Protein AF-R8B1N0-F1 (afdb_monomer_lite)

Sequence (86 aa):
MSENNAHARFVPAFKDSYTGQVELSRYRDGRPAPFHLVDGLPDEWIVNRDLASNVVELKATVISGFVRLGRFFTRQEASEFVDQCP

Radius of gyration: 14.11 Å; chains: 1; bounding box: 30×29×38 Å

Foldseek 3Di:
DDPPPVQADWFKWKAQQVVRDIGTQADCVRHGDNDRDPNVPDPVQAPDADPVRGGPDGPPRMAIFTDGPNDTDHPVRVVVVVVVPD

pLDDT: mean 84.24, std 14.31, range [40.06, 95.12]

Secondary structure (DSSP, 8-state):
--STTSTTSPEEEEEETTT--EEE-B-TTSPBPSS---TTS-GGGEEEE-TT--EEEE-TTEEEEEEETTEEEEHHHHHHHHHH--

Structure (mmCIF, N/CA/C/O backbone):
data_AF-R8B1N0-F1
#
_entry.id   AF-R8B1N0-F1
#
l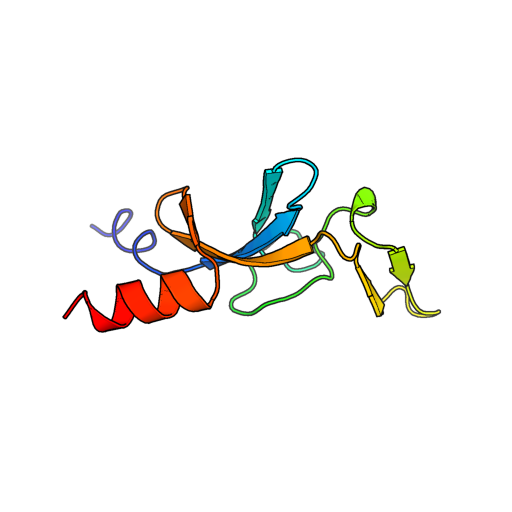oop_
_atom_site.group_PDB
_atom_site.id
_atom_site.type_symbol
_atom_site.label_atom_id
_atom_site.label_alt_id
_atom_site.label_comp_id
_atom_site.label_asym_id
_atom_site.label_entity_id
_atom_site.label_seq_id
_atom_site.pdbx_PDB_ins_code
_atom_site.Cartn_x
_atom_site.Cartn_y
_atom_site.Cartn_z
_atom_site.occupancy
_atom_site.B_iso_or_equiv
_atom_site.auth_seq_id
_atom_site.auth_comp_id
_atom_site.auth_asym_id
_atom_site.auth_atom_id
_atom_site.pdbx_PDB_model_num
ATOM 1 N N . MET A 1 1 ? -12.038 -19.458 21.451 1.00 40.06 1 MET A N 1
ATOM 2 C CA . MET A 1 1 ? -11.179 -18.290 21.727 1.00 40.06 1 MET A CA 1
ATOM 3 C C . MET A 1 1 ? -10.401 -17.975 20.455 1.00 40.06 1 MET A C 1
ATOM 5 O O . MET A 1 1 ? -9.953 -18.913 19.813 1.00 40.06 1 MET A O 1
ATOM 9 N N . SER A 1 2 ? -10.238 -16.685 20.138 1.00 41.41 2 SER A N 1
ATOM 10 C CA . SER A 1 2 ? -9.089 -16.152 19.375 1.00 41.41 2 SER A CA 1
ATOM 11 C C . SER A 1 2 ? -9.108 -16.063 17.837 1.00 41.41 2 SER A C 1
ATOM 13 O O . SER A 1 2 ? -8.031 -16.057 17.259 1.00 41.41 2 SER A O 1
ATOM 15 N N . GLU A 1 3 ? -10.242 -15.884 17.153 1.00 40.72 3 GLU A N 1
ATOM 16 C CA . GLU A 1 3 ? -10.206 -15.511 15.713 1.00 40.72 3 GLU A CA 1
ATOM 17 C C . GLU A 1 3 ? -10.454 -14.010 15.475 1.00 40.72 3 GLU A C 1
ATOM 19 O O . GLU A 1 3 ? -9.901 -13.411 14.555 1.00 40.72 3 GLU A O 1
ATOM 24 N N . ASN A 1 4 ? -11.183 -13.344 16.376 1.00 41.47 4 ASN A N 1
ATOM 25 C CA . ASN A 1 4 ? -11.563 -11.938 16.196 1.00 41.47 4 ASN A CA 1
ATOM 26 C C . ASN A 1 4 ? -10.509 -10.905 16.623 1.00 41.47 4 ASN A C 1
ATOM 28 O O . ASN A 1 4 ? -10.666 -9.729 16.305 1.00 41.47 4 ASN A O 1
ATOM 32 N N . ASN A 1 5 ? -9.440 -11.302 17.324 1.00 44.41 5 ASN A N 1
ATOM 33 C CA . ASN A 1 5 ? -8.466 -10.338 17.862 1.00 44.41 5 ASN A CA 1
ATOM 34 C C . ASN A 1 5 ? -7.263 -10.077 16.932 1.00 44.41 5 ASN A C 1
ATOM 36 O O . ASN A 1 5 ? -6.458 -9.185 17.191 1.00 44.41 5 ASN A O 1
ATOM 40 N N . ALA A 1 6 ? -7.135 -10.829 15.832 1.00 47.03 6 ALA A N 1
ATOM 41 C CA . ALA A 1 6 ? -6.116 -10.572 14.811 1.00 47.03 6 ALA A CA 1
ATOM 42 C C . ALA A 1 6 ? -6.504 -9.414 13.866 1.00 47.03 6 ALA A C 1
ATOM 44 O O . ALA A 1 6 ? -5.629 -8.747 13.322 1.00 47.03 6 ALA A O 1
ATOM 45 N N . HIS A 1 7 ? -7.804 -9.121 13.725 1.00 48.91 7 HIS A N 1
ATOM 46 C CA . HIS A 1 7 ? -8.345 -8.116 12.799 1.00 48.91 7 HIS A CA 1
ATOM 47 C C . HIS A 1 7 ? -8.257 -6.654 13.279 1.00 48.91 7 HIS A C 1
ATOM 49 O O . HIS A 1 7 ? -8.626 -5.743 12.539 1.00 48.91 7 HIS A O 1
ATOM 55 N N . ALA A 1 8 ? -7.777 -6.401 14.500 1.00 56.50 8 ALA A N 1
ATOM 56 C CA . ALA A 1 8 ? -7.797 -5.061 15.092 1.00 56.50 8 ALA A CA 1
ATOM 57 C C . ALA A 1 8 ? -6.573 -4.188 14.757 1.00 56.50 8 ALA A C 1
ATOM 59 O O . ALA A 1 8 ? -6.593 -2.988 15.049 1.00 56.50 8 ALA A O 1
ATOM 60 N N . ARG A 1 9 ? -5.517 -4.753 14.154 1.00 76.75 9 ARG A N 1
ATOM 61 C CA . ARG A 1 9 ? -4.275 -4.023 13.854 1.00 76.75 9 ARG A CA 1
ATOM 62 C C . ARG A 1 9 ? -4.284 -3.480 12.431 1.00 76.75 9 ARG A C 1
ATOM 64 O O . ARG A 1 9 ? -4.797 -4.116 11.516 1.00 76.75 9 ARG A O 1
ATOM 71 N N . PHE A 1 10 ? -3.702 -2.299 12.262 1.00 85.12 10 PHE A N 1
ATOM 72 C CA . PHE A 1 10 ? -3.417 -1.734 10.950 1.00 85.12 10 PHE A CA 1
ATOM 73 C C . PHE A 1 10 ? -2.487 -2.675 10.176 1.00 85.12 10 PHE A C 1
ATOM 75 O O . PHE A 1 10 ? -1.381 -2.966 10.626 1.00 85.12 10 PHE A O 1
ATOM 82 N N . VAL A 1 11 ? -2.950 -3.160 9.025 1.00 89.69 11 VAL A N 1
ATOM 83 C CA . VAL A 1 11 ? -2.168 -4.005 8.117 1.00 89.69 11 VAL A CA 1
ATOM 84 C C . VAL A 1 11 ? -1.568 -3.111 7.037 1.00 89.69 11 VAL A C 1
ATOM 86 O O . VAL A 1 11 ? -2.332 -2.385 6.402 1.00 89.69 11 VAL A O 1
ATOM 89 N N . PRO A 1 12 ? -0.248 -3.121 6.792 1.00 92.06 12 PRO A N 1
ATOM 90 C CA . PRO A 1 12 ? 0.353 -2.313 5.734 1.00 92.06 12 PRO A CA 1
ATOM 91 C C . PRO A 1 12 ? -0.282 -2.612 4.374 1.00 92.06 12 PRO A C 1
ATOM 93 O O . PRO A 1 12 ? -0.496 -3.769 4.010 1.00 92.06 12 PRO A O 1
ATOM 96 N N . ALA A 1 13 ? -0.603 -1.563 3.624 1.00 94.44 13 ALA A N 1
ATOM 97 C CA . ALA A 1 13 ? -1.293 -1.660 2.347 1.00 94.44 13 ALA A CA 1
ATOM 98 C C . ALA A 1 13 ? -0.936 -0.493 1.423 1.00 94.44 13 ALA A C 1
ATOM 100 O O . ALA A 1 13 ? -0.360 0.516 1.839 1.00 94.44 13 ALA A O 1
ATOM 101 N N . PHE A 1 14 ? -1.326 -0.629 0.166 1.00 94.75 14 PHE A N 1
ATOM 102 C CA . PHE A 1 14 ? -1.183 0.374 -0.871 1.00 94.75 14 PHE A CA 1
ATOM 103 C C . PHE A 1 14 ? -2.524 0.571 -1.565 1.00 94.75 14 PHE A C 1
ATOM 105 O O . PHE A 1 14 ? -3.309 -0.366 -1.705 1.00 94.75 14 PHE A O 1
ATOM 112 N N . LYS A 1 15 ? -2.794 1.799 -1.989 1.00 95.12 15 LYS A N 1
ATOM 113 C CA . LYS A 1 15 ? -3.990 2.141 -2.751 1.00 95.12 15 LYS A CA 1
ATOM 114 C C . LYS A 1 15 ? -3.588 2.898 -3.997 1.00 95.12 15 LYS A C 1
ATOM 116 O O . LYS A 1 15 ? -2.908 3.914 -3.888 1.00 95.12 15 LYS A O 1
ATOM 121 N N . ASP A 1 16 ? -4.056 2.461 -5.152 1.00 94.69 16 ASP A N 1
ATOM 122 C CA . ASP A 1 16 ? -3.996 3.284 -6.347 1.00 94.69 16 ASP A CA 1
ATOM 123 C C . ASP A 1 16 ? -5.104 4.342 -6.277 1.00 94.69 16 ASP A C 1
ATOM 125 O O . ASP A 1 16 ? -6.295 4.034 -6.222 1.00 94.69 16 ASP A O 1
ATOM 129 N N . SER A 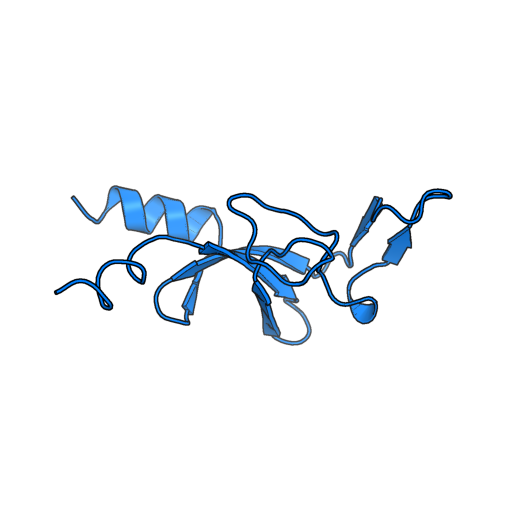1 17 ? -4.716 5.614 -6.229 1.00 92.56 17 SER A N 1
ATOM 130 C CA . SER A 1 17 ? -5.654 6.738 -6.163 1.00 92.56 17 SER A CA 1
ATOM 131 C C . SER A 1 17 ? -6.430 6.955 -7.461 1.00 92.56 17 SER A C 1
ATOM 133 O O . SER A 1 17 ? -7.494 7.568 -7.417 1.00 92.56 17 SER A O 1
ATOM 135 N N . TYR A 1 18 ? -5.938 6.432 -8.587 1.00 92.50 18 TYR A N 1
ATOM 136 C CA . TYR A 1 18 ? -6.606 6.557 -9.877 1.00 92.50 18 TYR A CA 1
ATOM 137 C C . TYR A 1 18 ? -7.747 5.547 -10.037 1.00 92.50 18 TYR A C 1
ATOM 139 O O . TYR A 1 18 ? -8.869 5.929 -10.361 1.00 92.50 18 TYR A O 1
ATOM 147 N N . THR A 1 19 ? -7.485 4.265 -9.773 1.00 91.38 19 THR A N 1
ATOM 148 C CA . THR A 1 19 ? -8.497 3.194 -9.875 1.00 91.38 19 THR A CA 1
ATOM 149 C C . THR A 1 19 ? -9.298 2.989 -8.589 1.00 91.38 19 THR A C 1
ATOM 151 O O . THR A 1 19 ? -10.394 2.434 -8.616 1.00 91.38 19 THR A O 1
ATOM 154 N N . GLY A 1 20 ? -8.755 3.411 -7.446 1.00 91.50 20 GLY A N 1
ATOM 155 C CA . GLY A 1 20 ? -9.308 3.133 -6.124 1.00 91.50 20 GLY A CA 1
ATOM 156 C C . GLY A 1 20 ? -9.010 1.725 -5.601 1.00 91.50 20 GLY A C 1
ATOM 157 O O . GLY A 1 20 ? -9.422 1.419 -4.480 1.00 91.50 20 GLY A O 1
ATOM 158 N N . GLN A 1 21 ? -8.298 0.889 -6.365 1.00 93.81 21 GLN A N 1
ATOM 159 C CA . GLN A 1 21 ? -7.935 -0.466 -5.961 1.00 93.81 21 GLN A CA 1
ATOM 160 C C . GLN A 1 21 ? -6.971 -0.429 -4.767 1.00 93.81 21 GLN A C 1
ATOM 162 O O . GLN A 1 21 ? -6.083 0.421 -4.680 1.00 93.81 21 GLN A O 1
ATOM 167 N N . VAL A 1 22 ? -7.173 -1.349 -3.823 1.00 93.00 22 VAL A N 1
ATOM 168 C CA . VAL A 1 22 ? -6.383 -1.467 -2.594 1.00 93.00 22 VAL A CA 1
ATOM 169 C C . VAL A 1 22 ? -5.757 -2.848 -2.554 1.00 93.00 22 VAL A C 1
ATOM 171 O O . VAL A 1 22 ? -6.467 -3.847 -2.611 1.00 93.00 22 VAL A O 1
ATOM 174 N N . GLU A 1 23 ? -4.443 -2.891 -2.384 1.00 92.25 23 GLU A N 1
ATOM 175 C CA . GLU A 1 23 ? -3.683 -4.124 -2.248 1.00 92.25 23 GLU A CA 1
ATOM 176 C C . GLU A 1 23 ? -2.944 -4.139 -0.917 1.00 92.25 23 GLU A C 1
ATOM 178 O O . GLU A 1 23 ? -2.319 -3.158 -0.503 1.00 92.25 23 GLU A O 1
ATOM 183 N N . LEU A 1 24 ? -3.026 -5.267 -0.215 1.00 91.62 24 LEU A N 1
ATOM 184 C CA . LEU A 1 24 ? -2.255 -5.449 1.008 1.00 91.62 24 LEU A CA 1
ATOM 185 C C . LEU A 1 24 ? -0.778 -5.555 0.655 1.00 91.62 24 LEU A C 1
ATOM 187 O O . LEU A 1 24 ? -0.408 -6.159 -0.351 1.00 91.62 24 LEU A O 1
ATOM 191 N N . SER A 1 25 ? 0.071 -5.026 1.527 1.00 90.94 25 SER A N 1
ATOM 192 C CA . SER A 1 25 ? 1.493 -5.263 1.398 1.00 90.94 25 SER A CA 1
ATOM 193 C C . SER A 1 25 ? 1.768 -6.740 1.638 1.00 90.94 25 SER A C 1
ATOM 195 O O . SER A 1 25 ? 1.393 -7.304 2.671 1.00 90.94 25 SER A O 1
ATOM 197 N N . ARG A 1 26 ? 2.378 -7.382 0.648 1.00 90.81 26 ARG A N 1
ATOM 198 C CA . ARG A 1 26 ? 2.639 -8.816 0.642 1.00 90.81 26 ARG A CA 1
ATOM 199 C C . ARG A 1 26 ? 4.062 -9.076 0.186 1.00 90.81 26 ARG A C 1
ATOM 201 O O . ARG A 1 26 ? 4.629 -8.326 -0.608 1.00 90.81 26 ARG A O 1
ATOM 208 N N . TYR A 1 27 ? 4.614 -10.169 0.683 1.00 87.31 27 TYR A N 1
ATOM 209 C CA . TYR A 1 27 ? 5.793 -10.779 0.097 1.00 87.31 27 TYR A CA 1
ATOM 210 C C . TYR A 1 27 ? 5.458 -11.330 -1.292 1.00 87.31 27 TYR A C 1
ATOM 212 O O . TYR A 1 27 ? 4.296 -11.555 -1.634 1.00 87.31 27 TYR A O 1
ATOM 220 N N . ARG A 1 28 ? 6.496 -11.626 -2.076 1.00 83.12 28 ARG A N 1
ATOM 221 C CA . ARG A 1 28 ? 6.362 -12.239 -3.406 1.00 83.12 28 ARG A CA 1
ATOM 222 C C . ARG A 1 28 ? 5.636 -13.594 -3.390 1.00 83.12 28 ARG A C 1
ATOM 224 O O . ARG A 1 28 ? 5.092 -14.006 -4.404 1.00 83.12 28 ARG A O 1
ATOM 231 N N . ASP A 1 29 ? 5.617 -14.273 -2.244 1.00 83.50 29 ASP A N 1
ATOM 232 C CA . ASP A 1 29 ? 4.888 -15.529 -2.028 1.00 83.50 29 ASP A CA 1
ATOM 233 C C . ASP A 1 29 ? 3.400 -15.334 -1.663 1.00 83.50 29 ASP A C 1
ATOM 235 O O . ASP A 1 29 ? 2.691 -16.305 -1.403 1.00 83.50 29 ASP A O 1
ATOM 239 N N . GLY A 1 30 ? 2.918 -14.087 -1.632 1.00 82.19 30 GLY A N 1
ATOM 240 C CA . GLY A 1 30 ? 1.532 -13.732 -1.334 1.00 82.19 30 GLY A CA 1
ATOM 241 C C . GLY A 1 30 ? 1.207 -13.599 0.155 1.00 82.19 30 GLY A C 1
ATOM 242 O O . GLY A 1 30 ? 0.104 -13.160 0.492 1.00 82.19 30 GLY A O 1
ATOM 243 N N . ARG A 1 31 ? 2.135 -13.918 1.067 1.00 86.50 31 ARG A N 1
ATOM 244 C CA . ARG A 1 31 ? 1.903 -13.731 2.505 1.00 86.50 31 ARG A CA 1
ATOM 245 C C . ARG A 1 31 ? 1.878 -12.241 2.859 1.00 86.50 31 ARG A C 1
ATOM 247 O O . ARG A 1 31 ? 2.715 -11.496 2.350 1.00 86.50 31 ARG A O 1
ATOM 254 N N . PRO A 1 32 ? 0.977 -11.787 3.750 1.00 84.75 32 PRO A N 1
ATOM 255 C CA . PRO A 1 32 ? 0.984 -10.411 4.235 1.00 84.75 32 PRO A CA 1
ATOM 256 C C . PRO A 1 32 ? 2.318 -10.053 4.889 1.00 84.75 32 PRO A C 1
ATOM 258 O O . PRO A 1 32 ? 2.833 -10.797 5.726 1.00 84.75 32 PRO A O 1
ATOM 261 N N . ALA A 1 33 ? 2.863 -8.904 4.509 1.00 85.75 33 ALA A N 1
ATOM 262 C CA . ALA A 1 33 ? 4.083 -8.373 5.080 1.00 85.75 33 ALA A CA 1
ATOM 263 C C . ALA A 1 33 ? 3.768 -7.538 6.333 1.00 85.75 33 ALA A C 1
ATOM 265 O O . ALA A 1 33 ? 2.804 -6.768 6.336 1.00 85.75 33 ALA A O 1
ATOM 266 N N . PRO A 1 34 ? 4.579 -7.639 7.403 1.00 83.56 34 PRO A N 1
ATOM 267 C CA . PRO A 1 34 ? 4.408 -6.807 8.591 1.00 83.56 34 PRO A CA 1
ATOM 268 C C . PRO A 1 34 ? 4.852 -5.348 8.375 1.00 83.56 34 PRO A C 1
ATOM 270 O O . PRO A 1 34 ? 4.638 -4.513 9.249 1.00 83.56 34 PRO A O 1
ATOM 273 N N . PHE A 1 35 ? 5.450 -5.025 7.225 1.00 85.00 35 PHE A N 1
ATOM 274 C CA . PHE A 1 35 ? 5.897 -3.688 6.823 1.00 85.00 35 PHE A CA 1
ATOM 275 C C . PHE A 1 35 ? 5.606 -3.439 5.336 1.00 85.00 35 PHE A C 1
ATOM 277 O O . PHE A 1 35 ? 5.274 -4.372 4.609 1.00 85.00 35 PHE A O 1
ATOM 284 N N . HIS A 1 36 ? 5.723 -2.185 4.881 1.00 87.50 36 HIS A N 1
ATOM 285 C CA . HIS A 1 36 ? 5.489 -1.793 3.484 1.00 87.50 36 HIS A CA 1
ATOM 286 C C . HIS A 1 36 ? 6.523 -2.401 2.526 1.00 87.50 36 HIS A C 1
ATOM 288 O O . HIS A 1 36 ? 7.590 -1.840 2.301 1.00 87.50 36 HIS A O 1
ATOM 294 N N . LEU A 1 37 ? 6.159 -3.530 1.932 1.00 89.62 37 LEU A N 1
ATOM 295 C CA . LEU A 1 37 ? 6.787 -4.172 0.783 1.00 89.62 37 LEU A CA 1
ATOM 296 C C . LEU A 1 37 ? 5.972 -3.976 -0.491 1.00 89.62 37 LEU A C 1
ATOM 298 O O . LEU A 1 37 ? 4.748 -4.138 -0.495 1.00 89.62 37 LEU A O 1
ATOM 302 N N . VAL A 1 38 ? 6.689 -3.681 -1.571 1.00 88.94 38 VAL A N 1
ATOM 303 C CA . VAL A 1 38 ? 6.145 -3.455 -2.915 1.00 88.94 38 VAL A CA 1
ATOM 304 C C . VAL A 1 38 ? 6.338 -4.662 -3.840 1.00 88.94 38 VAL A C 1
ATOM 306 O O . VAL A 1 38 ? 5.754 -4.710 -4.915 1.00 88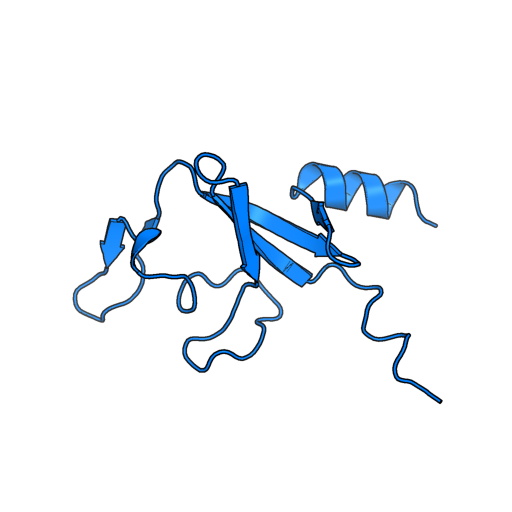.94 38 VAL A O 1
ATOM 309 N N . ASP A 1 39 ? 7.113 -5.664 -3.413 1.00 85.88 39 ASP A N 1
ATOM 310 C CA . ASP A 1 39 ? 7.471 -6.835 -4.228 1.00 85.88 39 ASP A CA 1
ATOM 311 C C . ASP A 1 39 ? 6.279 -7.722 -4.595 1.00 85.88 39 ASP A C 1
ATOM 313 O O . ASP A 1 39 ? 6.304 -8.397 -5.625 1.00 85.88 39 ASP A O 1
ATOM 317 N N . GLY A 1 40 ? 5.256 -7.745 -3.738 1.00 84.69 40 GLY A N 1
ATOM 318 C CA . GLY A 1 40 ? 4.008 -8.475 -3.954 1.00 84.69 40 GLY A CA 1
ATOM 319 C C . GLY A 1 40 ? 2.894 -7.639 -4.586 1.00 84.69 40 GLY A C 1
ATOM 320 O O . GLY A 1 40 ? 1.754 -8.100 -4.597 1.00 84.69 40 GLY A O 1
ATOM 321 N N . LEU A 1 41 ? 3.182 -6.416 -5.053 1.00 89.12 41 LEU A N 1
ATOM 322 C CA . LEU A 1 41 ? 2.187 -5.592 -5.739 1.00 89.12 41 LEU A CA 1
ATOM 323 C C . LEU A 1 41 ? 1.944 -6.078 -7.176 1.00 89.12 41 LEU A C 1
ATOM 325 O O . LEU A 1 41 ? 2.833 -6.684 -7.781 1.00 89.12 41 LEU A O 1
ATOM 329 N N . PRO A 1 42 ? 0.757 -5.794 -7.739 1.00 88.12 42 PRO A N 1
ATOM 330 C CA . PRO A 1 42 ? 0.457 -6.107 -9.129 1.00 88.12 42 PRO A CA 1
ATOM 331 C C . PRO A 1 42 ? 1.444 -5.436 -10.090 1.00 88.12 42 PRO A C 1
ATOM 333 O O . PRO A 1 42 ? 1.796 -4.268 -9.912 1.00 88.12 42 PRO A O 1
ATOM 336 N N . ASP A 1 43 ? 1.824 -6.140 -11.159 1.00 88.44 43 ASP A N 1
ATOM 337 C CA . ASP A 1 43 ? 2.713 -5.601 -12.199 1.00 88.44 43 ASP A CA 1
ATOM 338 C C . ASP A 1 43 ? 2.169 -4.322 -12.837 1.00 88.44 43 ASP A C 1
ATOM 340 O O . ASP A 1 43 ? 2.931 -3.430 -13.190 1.00 88.44 43 ASP A O 1
ATOM 344 N N . GLU A 1 44 ? 0.846 -4.178 -12.914 1.00 90.56 44 GLU A N 1
ATOM 345 C CA . GLU A 1 44 ? 0.204 -2.964 -13.416 1.00 90.56 44 GLU A CA 1
ATOM 346 C C . GLU A 1 44 ? 0.522 -1.711 -12.589 1.00 90.56 44 GLU A C 1
ATOM 348 O O . GLU A 1 44 ? 0.371 -0.604 -13.099 1.00 90.56 44 GLU A O 1
ATOM 353 N N . TRP A 1 45 ? 0.926 -1.841 -11.324 1.00 92.50 45 TRP A N 1
ATOM 354 C CA . TRP A 1 45 ? 1.288 -0.707 -10.469 1.00 92.50 45 TRP A CA 1
ATOM 355 C C . TRP A 1 45 ? 2.780 -0.391 -10.518 1.00 92.50 45 TRP A C 1
ATOM 357 O O . TRP A 1 45 ? 3.198 0.668 -10.046 1.00 92.50 45 TRP A O 1
ATOM 367 N N . ILE A 1 46 ? 3.574 -1.289 -11.096 1.00 91.81 46 ILE A N 1
ATOM 368 C CA . ILE A 1 46 ? 5.025 -1.205 -11.149 1.00 91.81 46 ILE A CA 1
ATOM 369 C C . ILE A 1 46 ? 5.421 -0.523 -12.454 1.00 91.81 46 ILE A C 1
ATOM 371 O O . ILE A 1 46 ? 5.125 -1.002 -13.544 1.00 91.81 46 ILE A O 1
ATOM 375 N N . VAL A 1 47 ? 6.087 0.622 -12.336 1.00 93.31 47 VAL A N 1
ATOM 376 C CA . VAL A 1 47 ? 6.569 1.396 -13.488 1.00 93.31 47 VAL A CA 1
ATOM 377 C C . VAL A 1 47 ? 7.913 0.856 -13.952 1.00 93.31 47 VAL A C 1
ATOM 379 O O . VAL A 1 47 ? 8.150 0.748 -15.153 1.00 93.31 47 VAL A O 1
ATOM 382 N N . ASN A 1 48 ? 8.781 0.486 -13.008 1.00 91.88 48 ASN A N 1
ATOM 383 C CA . ASN A 1 48 ? 10.118 0.015 -13.327 1.00 91.88 48 ASN A CA 1
ATOM 384 C C . ASN A 1 48 ? 10.628 -1.016 -12.310 1.00 91.88 48 ASN A C 1
ATOM 386 O O . ASN A 1 48 ? 10.362 -0.931 -11.104 1.00 91.88 48 ASN A O 1
ATOM 390 N N . ARG A 1 49 ? 11.406 -1.977 -12.814 1.00 91.00 49 ARG A N 1
ATOM 391 C CA . ARG A 1 49 ? 12.129 -2.985 -12.035 1.00 91.00 49 ARG A CA 1
ATOM 392 C C . ARG A 1 49 ? 13.611 -2.935 -12.397 1.00 91.00 49 ARG A C 1
ATOM 394 O O . ARG A 1 49 ? 13.961 -2.681 -13.547 1.00 91.00 49 ARG A O 1
ATOM 401 N N . ASP A 1 50 ? 14.482 -3.196 -11.430 1.00 89.38 50 ASP A N 1
ATOM 402 C CA . ASP A 1 50 ? 15.914 -3.326 -11.704 1.00 89.38 50 ASP A CA 1
ATOM 4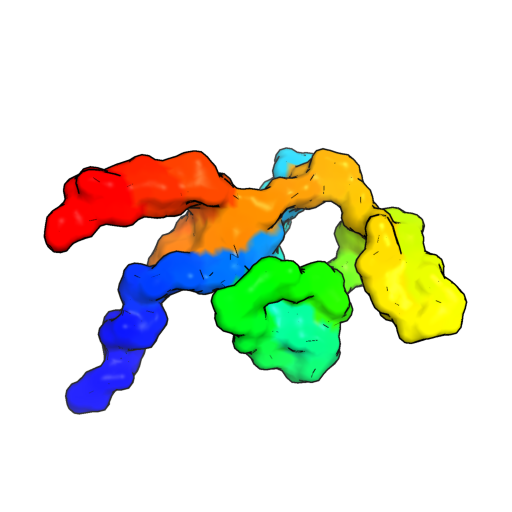03 C C . ASP A 1 50 ? 16.254 -4.645 -12.430 1.00 89.38 50 ASP A C 1
ATOM 405 O O . ASP A 1 50 ? 15.405 -5.511 -12.662 1.00 89.38 50 ASP A O 1
ATOM 409 N N . LEU A 1 51 ? 17.537 -4.826 -12.764 1.00 89.00 51 LEU A N 1
ATOM 410 C CA . LEU A 1 51 ? 18.054 -6.046 -13.400 1.00 89.00 51 LEU A CA 1
ATOM 411 C C . LEU A 1 51 ? 17.882 -7.312 -12.541 1.00 89.00 51 LEU A C 1
ATOM 413 O O . LEU A 1 51 ? 17.901 -8.419 -13.074 1.00 89.00 51 LEU A O 1
ATOM 417 N N . ALA A 1 52 ? 17.704 -7.163 -11.229 1.00 86.75 52 ALA A N 1
ATOM 418 C CA . ALA A 1 52 ? 17.425 -8.251 -10.298 1.00 86.75 52 ALA A CA 1
ATOM 419 C C . ALA A 1 52 ? 15.910 -8.472 -10.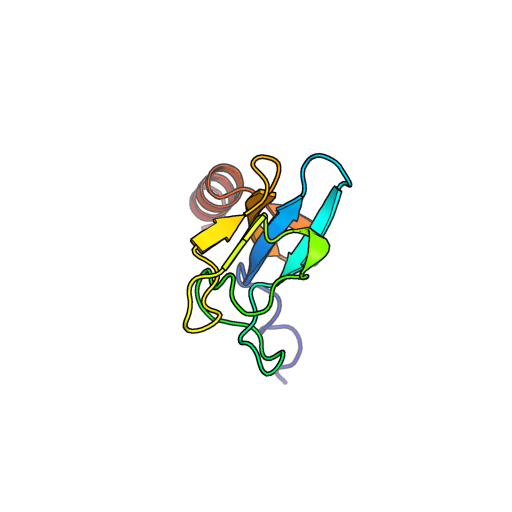087 1.00 86.75 52 ALA A C 1
ATOM 421 O O . ALA A 1 52 ? 15.512 -9.298 -9.265 1.00 86.75 52 ALA A O 1
ATOM 422 N N . SER A 1 53 ? 15.058 -7.801 -10.876 1.00 82.81 53 SER A N 1
ATOM 423 C CA . SER A 1 53 ? 13.591 -7.820 -10.796 1.00 82.81 53 SER A CA 1
ATOM 424 C C . SER A 1 53 ? 12.994 -7.226 -9.515 1.00 82.81 53 SER A C 1
ATOM 426 O O . SER A 1 53 ? 11.807 -7.450 -9.242 1.00 82.81 53 SER A O 1
ATOM 428 N N . ASN A 1 54 ? 13.768 -6.455 -8.751 1.00 87.31 54 ASN A N 1
ATOM 429 C CA . ASN A 1 54 ? 13.250 -5.697 -7.617 1.00 87.31 54 ASN A CA 1
ATOM 430 C C . ASN A 1 54 ? 12.481 -4.484 -8.128 1.00 87.31 54 ASN A C 1
ATOM 432 O O . ASN A 1 54 ? 12.873 -3.848 -9.107 1.00 87.31 54 ASN A O 1
ATOM 436 N N . VAL A 1 55 ? 11.382 -4.156 -7.460 1.00 88.88 55 VAL A N 1
ATOM 437 C CA . VAL A 1 55 ? 10.587 -2.972 -7.791 1.00 88.88 55 VAL A CA 1
ATOM 438 C C . VAL A 1 55 ? 11.363 -1.726 -7.381 1.00 88.88 55 VAL A C 1
ATOM 440 O O . VAL A 1 55 ? 11.641 -1.534 -6.199 1.00 88.88 55 VAL A O 1
ATOM 443 N N . VAL A 1 56 ? 11.695 -0.874 -8.351 1.00 91.00 56 VAL A N 1
ATOM 444 C CA . VAL A 1 56 ? 12.396 0.398 -8.093 1.00 91.00 56 VAL A CA 1
ATOM 445 C C . VAL A 1 56 ? 11.492 1.608 -8.267 1.00 91.00 56 VAL A C 1
ATOM 447 O O . VAL A 1 56 ? 11.773 2.664 -7.708 1.00 91.00 56 VAL A O 1
ATOM 450 N N . GLU A 1 57 ? 10.392 1.457 -9.004 1.00 91.50 57 GLU A N 1
ATOM 451 C CA . GLU A 1 57 ? 9.460 2.547 -9.261 1.00 91.50 57 GLU A CA 1
ATOM 452 C C . GLU A 1 57 ? 8.021 2.034 -9.339 1.00 91.50 57 GLU A C 1
ATOM 454 O O . GLU A 1 57 ? 7.723 1.045 -10.015 1.00 91.50 57 GLU A O 1
ATOM 459 N N . LEU A 1 58 ? 7.119 2.736 -8.655 1.00 93.00 58 LEU A N 1
ATOM 460 C CA . LEU A 1 58 ? 5.677 2.518 -8.701 1.00 93.00 58 LEU A CA 1
ATOM 461 C C . LEU A 1 58 ? 4.996 3.684 -9.412 1.00 93.00 58 LEU A C 1
ATOM 463 O O . LEU A 1 58 ? 5.542 4.785 -9.492 1.00 93.00 58 LEU A O 1
ATOM 467 N N . LYS A 1 59 ? 3.764 3.463 -9.874 1.00 94.31 59 LYS A N 1
ATOM 468 C CA . LYS A 1 59 ? 2.906 4.537 -10.380 1.00 94.31 59 LYS A CA 1
ATOM 469 C C . LYS A 1 59 ? 2.810 5.653 -9.339 1.00 94.31 59 LYS A C 1
ATOM 471 O O . LYS A 1 59 ? 2.538 5.392 -8.170 1.00 94.31 59 LYS A O 1
ATOM 476 N N . ALA A 1 60 ? 2.927 6.904 -9.784 1.00 93.12 60 ALA A N 1
ATOM 477 C CA . ALA A 1 60 ? 2.803 8.081 -8.918 1.00 93.12 60 ALA A CA 1
ATOM 478 C C . ALA A 1 60 ? 1.437 8.183 -8.209 1.00 93.12 60 ALA A C 1
ATOM 480 O O . ALA A 1 60 ? 1.293 8.897 -7.222 1.00 93.12 60 ALA A O 1
ATOM 481 N N . THR A 1 61 ? 0.429 7.465 -8.709 1.00 94.38 61 THR A N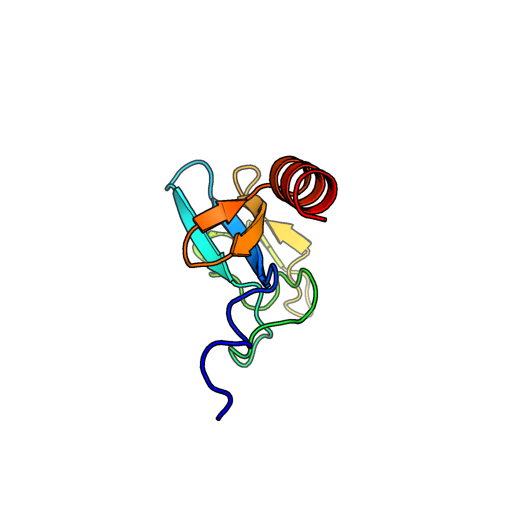 1
ATOM 482 C CA . THR A 1 61 ? -0.912 7.394 -8.125 1.00 94.38 61 THR A CA 1
ATOM 483 C C . THR A 1 61 ? -0.996 6.431 -6.938 1.00 94.38 61 THR A C 1
ATOM 485 O O . THR A 1 61 ? -1.993 6.471 -6.215 1.00 94.38 61 THR A O 1
ATOM 488 N N . VAL A 1 62 ? 0.013 5.581 -6.708 1.00 93.81 62 VAL A N 1
ATOM 489 C CA . VAL A 1 62 ? 0.036 4.604 -5.613 1.00 93.81 62 VAL A CA 1
ATOM 490 C C . VAL A 1 62 ? 0.405 5.283 -4.297 1.00 93.81 62 VAL A C 1
ATOM 492 O O . VAL A 1 62 ? 1.487 5.837 -4.123 1.00 93.81 62 VAL A O 1
ATOM 495 N N . ILE A 1 63 ? -0.502 5.188 -3.332 1.00 94.31 63 ILE A N 1
ATOM 496 C CA . ILE A 1 63 ? -0.381 5.763 -1.996 1.00 94.31 63 ILE A CA 1
ATOM 497 C C . ILE A 1 63 ? -0.115 4.641 -0.996 1.00 94.31 63 ILE A C 1
ATOM 499 O O . ILE A 1 63 ? -0.853 3.657 -0.936 1.00 94.31 63 ILE A O 1
ATOM 503 N N . SER A 1 64 ? 0.910 4.809 -0.160 1.00 93.12 64 SER A N 1
ATOM 504 C CA . SER A 1 64 ? 1.164 3.897 0.960 1.00 93.12 64 SER A CA 1
ATOM 505 C C . SER A 1 64 ? 0.281 4.227 2.167 1.00 93.12 64 SER A C 1
ATOM 507 O O . SER A 1 64 ? 0.132 5.388 2.556 1.00 93.12 64 SER A O 1
ATOM 509 N N . GLY A 1 65 ? -0.281 3.198 2.790 1.00 93.81 65 GLY A N 1
ATOM 510 C CA . GLY A 1 65 ? -1.167 3.335 3.937 1.00 93.81 65 GLY A CA 1
ATOM 511 C C . GLY A 1 65 ? -1.381 2.007 4.647 1.00 93.81 65 GLY A C 1
ATOM 512 O O . GLY A 1 65 ? -0.503 1.145 4.662 1.00 93.81 65 GLY A O 1
ATOM 513 N N . PHE A 1 66 ? -2.542 1.847 5.256 1.00 92.44 66 PHE A N 1
ATOM 514 C CA . PHE A 1 66 ? -2.888 0.682 6.045 1.00 92.44 66 PHE A CA 1
ATOM 515 C C . PHE A 1 66 ? -4.343 0.298 5.814 1.00 92.44 66 PHE A C 1
ATOM 517 O O . PHE A 1 66 ? -5.195 1.157 5.631 1.00 92.44 66 PHE A O 1
ATOM 524 N N . VAL A 1 67 ? -4.653 -0.989 5.870 1.00 91.94 67 VAL A N 1
ATOM 525 C CA . VAL A 1 67 ? -6.026 -1.481 5.927 1.00 91.94 67 VAL A CA 1
ATOM 526 C C . VAL A 1 67 ? -6.341 -1.905 7.351 1.00 91.94 67 VAL A C 1
ATOM 528 O O . VAL A 1 67 ? -5.579 -2.635 7.983 1.00 91.94 67 VAL A O 1
ATOM 531 N N . ARG A 1 68 ? -7.490 -1.464 7.857 1.00 88.00 68 ARG A N 1
ATOM 532 C CA . ARG A 1 68 ? -8.049 -1.904 9.136 1.00 88.00 68 ARG A CA 1
ATOM 533 C C . ARG A 1 68 ? -9.537 -2.160 8.958 1.00 88.00 68 ARG A C 1
ATOM 535 O O . ARG A 1 68 ? -10.253 -1.300 8.454 1.00 88.00 68 ARG A O 1
ATOM 542 N N . LEU A 1 69 ? -9.993 -3.354 9.349 1.00 85.69 69 LEU A N 1
ATOM 543 C CA . LEU A 1 69 ? -11.394 -3.787 9.217 1.00 85.69 69 LEU A CA 1
ATOM 544 C C . LEU A 1 69 ? -11.970 -3.585 7.796 1.00 85.69 69 LEU A C 1
ATOM 546 O O . LEU A 1 69 ? -13.111 -3.167 7.633 1.00 85.69 69 LEU A O 1
ATOM 550 N N . GLY A 1 70 ? -11.162 -3.834 6.759 1.00 85.75 70 GLY A N 1
ATOM 551 C CA . GLY A 1 70 ? -11.571 -3.688 5.354 1.00 85.75 70 GLY A CA 1
ATOM 552 C C . GLY A 1 70 ? -11.574 -2.252 4.813 1.00 85.75 70 GLY A C 1
ATOM 553 O O . GLY A 1 70 ? -11.863 -2.054 3.637 1.00 85.75 70 GLY A O 1
ATOM 554 N N . ARG A 1 71 ? -11.216 -1.249 5.625 1.00 90.19 71 ARG A N 1
ATOM 555 C CA . ARG A 1 71 ? -11.084 0.146 5.191 1.00 90.19 71 ARG A CA 1
ATOM 556 C C . ARG A 1 71 ? -9.617 0.537 5.062 1.00 90.19 71 ARG A C 1
ATOM 558 O O . ARG A 1 71 ? -8.820 0.235 5.947 1.00 90.19 71 ARG A O 1
ATOM 565 N N . PHE A 1 72 ? -9.278 1.223 3.973 1.00 93.06 72 PHE A N 1
ATOM 566 C CA . PHE A 1 72 ? -7.966 1.838 3.791 1.00 93.06 72 PHE A CA 1
ATOM 567 C C . PHE A 1 72 ? -7.875 3.159 4.563 1.00 93.06 72 PHE A C 1
ATOM 569 O O . PHE A 1 72 ? -8.812 3.956 4.552 1.00 93.06 72 PHE A O 1
ATOM 576 N N . PHE A 1 73 ? -6.724 3.370 5.184 1.00 91.75 73 PHE A N 1
ATOM 577 C CA . PHE A 1 73 ? -6.306 4.563 5.898 1.00 91.75 73 PHE A CA 1
ATOM 578 C C . PHE A 1 73 ? -4.951 4.980 5.341 1.00 91.75 73 PHE A C 1
ATOM 580 O O . PHE A 1 73 ? -4.033 4.168 5.220 1.00 91.75 73 PHE A O 1
ATOM 587 N N . THR A 1 74 ? -4.793 6.252 5.017 1.00 92.88 74 THR A N 1
ATOM 588 C CA . THR A 1 74 ? -3.473 6.837 4.787 1.00 92.88 74 THR A CA 1
ATOM 589 C C . THR A 1 74 ? -2.638 6.780 6.068 1.00 92.88 74 THR A C 1
ATOM 591 O O . THR A 1 74 ? -3.155 6.554 7.164 1.00 92.88 74 THR A O 1
ATOM 594 N N . ARG A 1 75 ? -1.322 6.994 5.958 1.00 90.00 75 ARG A N 1
ATOM 595 C CA . ARG A 1 75 ? -0.451 7.052 7.147 1.00 90.00 75 ARG A CA 1
ATOM 596 C C . ARG A 1 75 ? -0.913 8.110 8.153 1.00 90.00 75 ARG A C 1
ATOM 598 O O . ARG A 1 75 ? -0.857 7.850 9.349 1.00 90.00 75 ARG A O 1
ATOM 605 N N . GLN A 1 76 ? -1.385 9.258 7.663 1.00 89.56 76 GLN A N 1
ATOM 606 C CA . GLN A 1 76 ? -1.921 10.323 8.506 1.00 89.56 76 GLN A CA 1
ATOM 607 C C . GLN A 1 76 ? -3.197 9.869 9.222 1.00 89.56 76 GLN A C 1
ATOM 609 O O . GLN A 1 76 ? -3.228 9.891 10.446 1.00 89.56 76 GLN A O 1
ATOM 614 N N . GLU A 1 77 ? -4.197 9.367 8.488 1.00 90.44 77 GLU A N 1
ATOM 615 C CA . GLU A 1 77 ? -5.453 8.899 9.094 1.00 90.44 77 GLU A CA 1
ATOM 616 C C . GLU A 1 77 ? -5.222 7.753 10.092 1.00 90.44 77 GLU A C 1
ATOM 618 O O . GLU A 1 77 ? -5.909 7.660 11.104 1.00 90.44 77 GLU A O 1
ATOM 623 N N . ALA A 1 78 ? -4.254 6.868 9.825 1.00 87.62 78 ALA A N 1
ATOM 624 C CA . ALA A 1 78 ? -3.888 5.801 10.751 1.00 87.62 78 ALA A CA 1
ATOM 625 C C . ALA A 1 78 ? -3.254 6.354 12.037 1.00 87.62 78 ALA A C 1
ATOM 627 O O . ALA A 1 78 ? -3.604 5.890 13.118 1.00 87.62 78 ALA A O 1
ATOM 628 N N . SER A 1 79 ? -2.365 7.350 11.929 1.00 86.44 79 SER A N 1
ATOM 629 C CA . SER A 1 79 ? -1.778 8.031 13.091 1.00 86.44 79 SER A CA 1
ATOM 630 C C . SER A 1 79 ? -2.858 8.717 13.922 1.00 86.44 79 SER A C 1
ATOM 632 O O . SER A 1 79 ? -2.972 8.452 15.112 1.00 86.44 79 SER A O 1
ATOM 634 N N . GLU A 1 80 ? -3.712 9.516 13.278 1.00 87.12 80 GLU A N 1
ATOM 635 C CA . GLU A 1 80 ? -4.810 10.228 13.938 1.00 87.12 80 GLU A CA 1
ATOM 636 C C . GLU A 1 80 ? -5.779 9.260 14.628 1.00 87.12 80 GLU A C 1
ATOM 638 O O . GLU A 1 80 ? -6.257 9.537 15.725 1.00 87.12 80 GLU A O 1
ATOM 643 N N . PHE A 1 81 ? -6.049 8.103 14.017 1.00 86.00 81 PHE A N 1
ATOM 644 C CA . PHE A 1 81 ? -6.905 7.082 14.613 1.00 86.00 81 PHE A CA 1
ATOM 645 C C . PHE A 1 81 ? -6.270 6.439 15.852 1.00 86.00 81 PHE A C 1
ATOM 647 O O . PHE A 1 81 ? -6.970 6.192 16.831 1.00 86.00 81 PHE A O 1
ATOM 654 N N . VAL A 1 82 ? -4.968 6.133 15.810 1.00 80.31 82 VAL A N 1
ATOM 655 C CA . VAL A 1 82 ? -4.244 5.577 16.966 1.00 80.31 82 VAL A CA 1
ATOM 656 C C . VAL A 1 82 ? -4.185 6.598 18.099 1.00 80.31 82 VAL A C 1
ATOM 658 O O . VAL A 1 82 ? -4.436 6.233 19.240 1.00 80.31 82 VAL A O 1
ATOM 661 N N . ASP A 1 83 ? -3.952 7.872 17.786 1.00 77.75 83 ASP A N 1
ATOM 662 C CA . ASP A 1 83 ? -3.904 8.944 18.785 1.00 77.75 83 ASP A CA 1
ATOM 663 C C . ASP A 1 83 ? -5.268 9.183 19.461 1.00 77.75 83 ASP A C 1
ATOM 665 O O . ASP A 1 83 ? -5.333 9.570 20.626 1.00 77.75 83 ASP A O 1
ATOM 669 N N . GLN A 1 84 ? -6.371 8.941 18.746 1.00 73.12 84 GLN A N 1
ATOM 670 C CA . GLN A 1 84 ? -7.738 9.118 19.253 1.00 73.12 84 GLN A CA 1
ATOM 671 C C . GLN A 1 84 ? -8.318 7.876 19.946 1.00 73.12 84 GLN A C 1
ATOM 673 O O . GLN A 1 84 ? -9.377 7.971 20.571 1.00 73.12 84 GLN A O 1
ATOM 678 N N . CYS A 1 85 ? -7.674 6.713 19.829 1.00 59.31 85 CYS A N 1
ATOM 679 C CA . CYS A 1 85 ? -8.158 5.451 20.382 1.00 59.31 85 CYS A CA 1
ATOM 680 C C . CYS A 1 85 ? -7.242 5.013 21.547 1.00 59.31 85 CYS A C 1
ATOM 682 O O . CYS A 1 85 ? -6.222 4.376 21.279 1.00 59.31 85 CYS A O 1
ATOM 684 N N . PRO A 1 86 ? -7.571 5.369 22.809 1.00 49.84 86 PRO A N 1
ATOM 685 C CA . PRO A 1 86 ? -6.766 5.043 23.992 1.00 49.84 86 PRO A CA 1
ATOM 686 C C . PRO A 1 86 ? -6.742 3.547 24.338 1.00 49.84 86 PRO A C 1
ATOM 688 O O . PRO A 1 86 ? -7.678 2.812 23.938 1.00 49.84 86 PRO A O 1
#

Organism: NCBI:txid1318628